Protein AF-A0A7J6W6N8-F1 (afdb_monomer_lite)

Sequence (93 aa):
MEELFLYYNMLCLAITESIKDVCDAKVFPYIGVRIKWPNDLYLNGVEIGGILCTSAYRSKKFNVTGGMGLNVDNELPTTCLNKVSNELSASTD

Structure (mmCIF, N/CA/C/O backbone):
data_AF-A0A7J6W6N8-F1
#
_entry.id   AF-A0A7J6W6N8-F1
#
loop_
_atom_site.group_PDB
_atom_site.id
_atom_site.type_symbol
_atom_site.label_atom_id
_atom_site.label_alt_id
_atom_site.label_comp_id
_atom_site.label_asym_id
_atom_site.label_entity_id
_atom_site.label_seq_id
_atom_site.pdbx_PDB_ins_code
_atom_site.Cartn_x
_atom_site.Cartn_y
_atom_site.Cartn_z
_atom_site.occupancy
_atom_site.B_iso_or_equiv
_atom_site.auth_seq_id
_atom_site.auth_comp_id
_atom_site.auth_asym_id
_atom_site.auth_atom_id
_atom_site.pdbx_PDB_model_num
ATOM 1 N N . MET A 1 1 ? -7.908 1.423 19.601 1.00 61.31 1 MET A N 1
ATOM 2 C CA . MET A 1 1 ? -7.102 2.277 18.697 1.00 61.31 1 MET A CA 1
ATOM 3 C C . MET A 1 1 ? -5.872 1.511 18.225 1.00 61.31 1 MET A C 1
ATOM 5 O O . MET A 1 1 ? -5.691 1.397 17.024 1.00 61.31 1 MET A O 1
ATOM 9 N N . GLU A 1 2 ? -5.110 0.894 19.134 1.00 71.81 2 GLU A N 1
ATOM 10 C CA . GLU A 1 2 ? -3.962 0.028 18.798 1.00 71.81 2 GLU A CA 1
ATOM 11 C C . GLU A 1 2 ? -4.324 -1.191 17.930 1.00 71.81 2 GLU A C 1
ATOM 13 O O . GLU A 1 2 ? -3.623 -1.486 16.972 1.00 71.81 2 GLU A O 1
ATOM 18 N N . GLU A 1 3 ? -5.455 -1.858 18.182 1.00 75.88 3 GLU A N 1
ATOM 19 C CA . GLU A 1 3 ? -5.888 -3.007 17.362 1.00 75.88 3 GLU A CA 1
ATOM 20 C C . GLU A 1 3 ? -6.140 -2.638 15.888 1.00 75.88 3 GLU A C 1
ATOM 22 O O . GLU A 1 3 ? -5.763 -3.380 14.984 1.00 75.88 3 GLU A O 1
ATOM 27 N N . LEU A 1 4 ? -6.729 -1.463 15.634 1.00 80.56 4 LEU A N 1
ATOM 28 C CA . LEU A 1 4 ? -6.937 -0.950 14.274 1.00 80.56 4 LEU A CA 1
ATOM 29 C C . LEU A 1 4 ? -5.607 -0.606 13.601 1.00 80.56 4 LEU A C 1
ATOM 31 O O . LEU A 1 4 ? -5.447 -0.827 12.404 1.00 80.56 4 LEU A O 1
ATOM 35 N N . PHE A 1 5 ? -4.651 -0.097 14.378 1.00 81.81 5 PHE A N 1
ATOM 36 C CA . PHE A 1 5 ? -3.303 0.172 13.901 1.00 81.81 5 PHE A CA 1
ATOM 37 C C . PHE A 1 5 ? -2.573 -1.119 13.512 1.00 81.81 5 PHE A C 1
ATOM 39 O O . PHE A 1 5 ? -1.979 -1.192 12.440 1.00 81.81 5 PHE A O 1
ATOM 46 N N . LEU A 1 6 ? -2.653 -2.172 14.327 1.00 84.88 6 LEU A N 1
ATOM 47 C CA . LEU A 1 6 ? -2.080 -3.476 13.982 1.00 84.88 6 LEU A CA 1
ATOM 48 C C . LEU A 1 6 ? -2.731 -4.061 12.725 1.00 84.88 6 LEU A C 1
ATOM 50 O O . LEU A 1 6 ? -2.018 -4.483 11.817 1.00 84.88 6 LEU A O 1
ATOM 54 N N . TYR A 1 7 ? -4.064 -4.013 12.626 1.00 85.25 7 TYR A N 1
ATOM 55 C CA . TYR A 1 7 ? -4.782 -4.465 11.431 1.00 85.25 7 TYR A CA 1
ATOM 56 C C . TYR A 1 7 ? -4.318 -3.726 10.172 1.00 85.25 7 TYR A C 1
ATOM 58 O O . TYR A 1 7 ? -4.083 -4.344 9.136 1.00 85.25 7 TYR A O 1
ATOM 66 N N . TYR A 1 8 ? -4.139 -2.409 10.279 1.00 85.56 8 TYR A N 1
ATOM 67 C CA . TYR A 1 8 ? -3.633 -1.579 9.195 1.00 85.56 8 TYR A CA 1
ATOM 68 C C . TYR A 1 8 ? -2.265 -2.055 8.685 1.00 85.56 8 TYR A C 1
ATOM 70 O O . TYR A 1 8 ? -2.098 -2.289 7.492 1.00 85.56 8 TYR A O 1
ATOM 78 N N . ASN A 1 9 ? -1.308 -2.272 9.592 1.00 84.88 9 ASN A N 1
ATOM 79 C CA . ASN A 1 9 ? 0.030 -2.742 9.225 1.00 84.88 9 ASN A CA 1
ATOM 80 C C . ASN A 1 9 ? 0.000 -4.151 8.610 1.00 84.88 9 ASN A C 1
ATOM 82 O O . ASN A 1 9 ? 0.699 -4.404 7.630 1.00 84.88 9 ASN A O 1
ATOM 86 N N . MET A 1 10 ? -0.833 -5.050 9.147 1.00 87.12 10 MET A N 1
ATOM 87 C CA . MET A 1 10 ? -1.004 -6.401 8.602 1.00 87.12 10 MET A CA 1
ATOM 88 C C . MET A 1 10 ? -1.578 -6.378 7.184 1.00 87.12 10 MET A C 1
ATOM 90 O O . MET A 1 10 ? -1.116 -7.134 6.333 1.00 87.12 10 MET A O 1
ATOM 94 N N . LEU A 1 11 ? -2.545 -5.496 6.911 1.00 86.81 11 LEU A N 1
ATOM 95 C CA . LEU A 1 11 ? -3.102 -5.316 5.571 1.00 86.81 11 LEU A CA 1
ATOM 96 C C . LEU A 1 11 ? -2.036 -4.810 4.590 1.00 86.81 11 LEU A C 1
ATOM 98 O O . LEU A 1 11 ? -1.914 -5.358 3.496 1.00 86.81 11 LEU A O 1
ATOM 102 N N . CYS A 1 12 ? -1.243 -3.809 4.989 1.00 85.06 12 CYS A N 1
ATOM 103 C CA . CYS A 1 12 ? -0.161 -3.291 4.152 1.00 85.06 12 CYS A CA 1
ATOM 104 C C . CYS A 1 12 ? 0.868 -4.374 3.813 1.00 85.06 12 CYS A C 1
ATOM 106 O O . CYS A 1 12 ? 1.223 -4.540 2.646 1.00 85.06 12 CYS A O 1
ATOM 108 N N . LEU A 1 13 ? 1.293 -5.152 4.812 1.00 87.06 13 LEU A N 1
ATOM 109 C CA . LEU A 1 13 ? 2.236 -6.250 4.611 1.00 87.06 13 LEU A CA 1
ATOM 110 C C . LEU A 1 13 ? 1.658 -7.336 3.695 1.00 87.06 13 LEU A C 1
ATOM 112 O O . LEU A 1 13 ? 2.310 -7.716 2.728 1.00 87.06 13 LEU A O 1
ATOM 116 N N . ALA A 1 14 ? 0.429 -7.794 3.954 1.00 88.31 14 ALA A N 1
ATOM 117 C CA . ALA A 1 14 ? -0.220 -8.834 3.155 1.00 88.31 14 ALA A CA 1
ATOM 118 C C . ALA A 1 14 ? -0.321 -8.447 1.673 1.00 88.31 14 ALA A C 1
ATOM 120 O O . ALA A 1 14 ? -0.102 -9.281 0.796 1.00 88.31 14 ALA A O 1
ATOM 121 N N . ILE A 1 15 ? -0.608 -7.176 1.388 1.00 85.12 15 ILE A N 1
ATOM 122 C CA . ILE A 1 15 ? -0.646 -6.639 0.027 1.00 85.12 15 ILE A CA 1
ATOM 123 C C . ILE A 1 15 ? 0.739 -6.668 -0.623 1.00 85.12 15 ILE A C 1
ATOM 125 O O . ILE A 1 15 ? 0.871 -7.146 -1.748 1.00 85.12 15 ILE A O 1
ATOM 129 N N . THR A 1 16 ? 1.774 -6.176 0.062 1.00 83.94 16 THR A N 1
ATOM 130 C CA . THR A 1 16 ? 3.136 -6.172 -0.487 1.00 83.94 16 THR A CA 1
ATOM 131 C C . THR A 1 16 ? 3.645 -7.587 -0.754 1.00 83.94 16 THR A C 1
ATOM 133 O O . THR A 1 16 ? 4.228 -7.816 -1.810 1.00 83.94 16 THR A O 1
ATOM 136 N N . GLU A 1 17 ? 3.384 -8.541 0.141 1.00 87.25 17 GLU A N 1
ATOM 137 C CA . GLU A 1 17 ? 3.725 -9.952 -0.090 1.00 87.25 17 GLU A CA 1
ATOM 138 C C . GLU A 1 17 ? 2.925 -10.543 -1.259 1.00 87.25 17 GLU A C 1
ATOM 140 O O . GLU A 1 17 ? 3.506 -11.167 -2.138 1.00 87.25 17 GLU A O 1
ATOM 145 N N . SER A 1 18 ? 1.626 -10.241 -1.368 1.00 87.12 18 SER A N 1
ATOM 146 C CA . SER A 1 18 ? 0.808 -10.709 -2.499 1.00 87.12 18 SER A CA 1
ATOM 147 C C . SER A 1 18 ? 1.328 -10.205 -3.850 1.00 87.12 18 SER A C 1
ATOM 149 O O . SER A 1 18 ? 1.271 -10.924 -4.846 1.00 87.12 18 SER A O 1
ATOM 151 N N . ILE A 1 19 ? 1.842 -8.971 -3.913 1.00 82.69 19 ILE A N 1
ATOM 152 C CA . ILE A 1 19 ? 2.446 -8.428 -5.139 1.00 82.69 19 ILE A CA 1
ATOM 153 C C . ILE A 1 19 ? 3.718 -9.206 -5.500 1.00 82.69 19 ILE A C 1
ATOM 155 O O . ILE A 1 19 ? 3.904 -9.527 -6.675 1.00 82.69 19 ILE A O 1
ATOM 159 N N . LYS 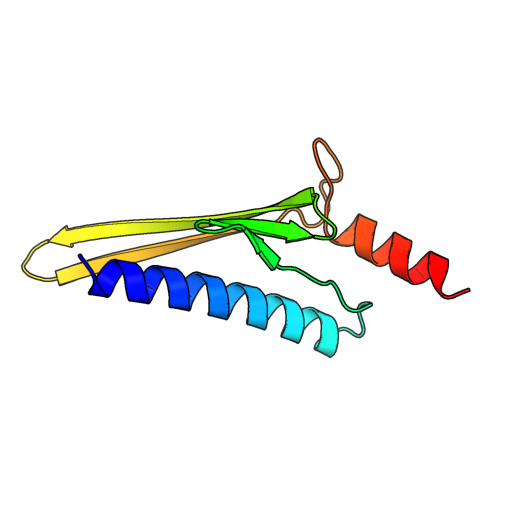A 1 20 ? 4.565 -9.540 -4.515 1.00 82.94 20 LYS A N 1
ATOM 160 C CA . LYS A 1 20 ? 5.771 -10.358 -4.736 1.00 82.94 20 LYS A CA 1
ATOM 161 C C . LYS A 1 20 ? 5.408 -11.747 -5.250 1.00 82.94 20 LYS A C 1
ATOM 163 O O . LYS A 1 20 ? 5.907 -12.135 -6.300 1.00 82.94 20 LYS A O 1
ATOM 168 N N . ASP A 1 21 ? 4.469 -12.425 -4.591 1.00 86.31 21 ASP A N 1
ATOM 169 C CA . ASP A 1 21 ? 4.011 -13.764 -4.982 1.00 86.31 21 ASP A CA 1
ATOM 170 C C . ASP A 1 21 ? 3.493 -13.789 -6.428 1.00 86.31 21 ASP A C 1
ATOM 172 O O . ASP A 1 21 ? 3.775 -14.714 -7.189 1.00 86.31 21 ASP A O 1
ATOM 176 N N . VAL A 1 22 ? 2.755 -12.754 -6.846 1.00 83.56 22 VAL A N 1
ATOM 177 C CA . VAL A 1 22 ? 2.267 -12.630 -8.230 1.00 83.56 22 VAL A CA 1
ATOM 178 C C . VAL A 1 22 ? 3.408 -12.396 -9.220 1.00 83.56 22 VAL A C 1
ATOM 180 O O . VAL A 1 22 ? 3.343 -12.919 -10.336 1.00 83.56 22 VAL A O 1
ATOM 183 N N . CYS A 1 23 ? 4.431 -11.625 -8.847 1.00 78.50 23 CYS A N 1
ATOM 184 C CA . CYS A 1 23 ? 5.605 -11.416 -9.694 1.00 78.50 23 CYS A CA 1
ATOM 185 C C . CYS A 1 23 ? 6.377 -12.726 -9.885 1.00 78.50 23 CYS A C 1
ATOM 187 O O . CYS A 1 23 ? 6.654 -13.103 -11.025 1.00 78.50 23 CYS A O 1
ATOM 189 N N . ASP A 1 24 ? 6.619 -13.456 -8.795 1.00 79.06 24 ASP A N 1
ATOM 190 C CA . ASP A 1 24 ? 7.327 -14.738 -8.804 1.00 79.06 24 ASP A CA 1
ATOM 191 C C . ASP A 1 24 ? 6.559 -15.795 -9.613 1.00 79.06 24 ASP A C 1
ATOM 193 O O . ASP A 1 24 ? 7.129 -16.475 -10.468 1.00 79.06 24 ASP A O 1
ATOM 197 N N . ALA A 1 25 ? 5.240 -15.896 -9.417 1.00 81.38 25 ALA A N 1
ATOM 198 C CA . ALA A 1 25 ? 4.399 -16.873 -10.110 1.00 81.38 25 ALA A CA 1
ATOM 199 C C . ALA A 1 25 ? 4.294 -16.632 -11.624 1.00 81.38 25 ALA A C 1
ATOM 201 O O . ALA A 1 25 ? 4.113 -17.580 -12.390 1.00 81.38 25 ALA A O 1
ATOM 202 N N . LYS A 1 26 ? 4.370 -15.373 -12.070 1.00 73.31 26 LYS A N 1
ATOM 203 C CA . LYS A 1 26 ? 4.255 -15.004 -13.490 1.00 73.31 26 LYS A CA 1
ATOM 204 C C . LYS A 1 26 ? 5.603 -14.850 -14.196 1.00 73.31 26 LYS A C 1
ATOM 206 O O . LYS A 1 26 ? 5.611 -14.459 -15.360 1.00 73.31 26 LYS A O 1
ATOM 211 N N . VAL A 1 27 ? 6.714 -15.181 -13.528 1.00 66.44 27 VAL A N 1
ATOM 212 C CA . VAL A 1 27 ? 8.083 -14.989 -14.048 1.00 66.44 27 VAL A CA 1
ATOM 213 C C . VAL A 1 27 ? 8.309 -13.531 -14.472 1.00 66.44 27 VAL A C 1
ATOM 215 O O . VAL A 1 27 ? 9.010 -13.241 -15.439 1.00 66.44 27 VAL A O 1
ATOM 218 N N . PHE A 1 28 ? 7.685 -12.587 -13.762 1.00 68.06 28 PHE A N 1
ATOM 219 C CA . PHE A 1 28 ? 8.045 -11.188 -13.929 1.00 68.06 28 PHE A CA 1
ATOM 220 C C . PHE A 1 28 ? 9.405 -10.954 -13.267 1.00 68.06 28 PHE A C 1
ATOM 222 O O . PHE A 1 28 ? 9.699 -11.569 -12.238 1.00 68.06 28 PHE A O 1
ATOM 229 N N . PRO A 1 29 ? 10.243 -10.062 -13.820 1.00 69.75 29 PRO A N 1
ATOM 230 C CA . PRO A 1 29 ? 11.456 -9.655 -13.131 1.00 69.75 29 PRO A CA 1
ATOM 231 C C . PRO A 1 29 ? 11.090 -9.128 -11.742 1.00 69.75 29 PRO A C 1
ATOM 233 O O . PRO A 1 29 ? 10.095 -8.421 -11.600 1.00 69.75 29 PRO A O 1
ATOM 236 N N . TYR A 1 30 ? 11.869 -9.496 -10.721 1.00 68.56 30 TYR A N 1
ATOM 237 C CA . TYR A 1 30 ? 11.567 -9.157 -9.331 1.00 68.56 30 TYR A CA 1
ATOM 238 C C . TYR A 1 30 ? 11.321 -7.650 -9.172 1.00 68.56 30 TYR A C 1
ATOM 240 O O . TYR A 1 30 ? 12.230 -6.827 -9.311 1.00 68.56 30 TYR A O 1
ATOM 248 N N . ILE A 1 31 ? 10.075 -7.292 -8.860 1.00 73.00 31 ILE A N 1
ATOM 249 C CA . ILE A 1 31 ? 9.652 -5.909 -8.667 1.00 73.00 31 ILE A CA 1
ATOM 250 C C . ILE A 1 31 ? 9.735 -5.607 -7.171 1.00 73.00 31 ILE A C 1
ATOM 252 O O . ILE A 1 31 ? 8.902 -6.045 -6.380 1.00 73.00 31 ILE A O 1
ATOM 256 N N . GLY A 1 32 ? 10.758 -4.855 -6.766 1.00 79.62 32 GLY A N 1
ATOM 257 C CA . GLY A 1 32 ? 11.011 -4.502 -5.368 1.00 79.62 32 GLY A CA 1
ATOM 258 C C . GLY A 1 32 ? 10.036 -3.465 -4.803 1.00 79.62 32 GLY A C 1
ATOM 259 O O . GLY A 1 32 ? 10.473 -2.377 -4.422 1.00 79.62 32 GLY A O 1
ATOM 260 N N . VAL A 1 33 ? 8.739 -3.784 -4.742 1.00 86.50 33 VAL A N 1
ATOM 261 C CA . VAL A 1 33 ? 7.716 -2.920 -4.136 1.00 86.50 33 VAL A CA 1
ATOM 262 C C . VAL A 1 33 ? 7.948 -2.814 -2.630 1.00 86.50 33 VAL A C 1
ATOM 264 O O . VAL A 1 33 ? 8.148 -3.810 -1.931 1.00 86.50 33 VAL A O 1
ATOM 267 N N . ARG A 1 34 ? 7.935 -1.584 -2.120 1.00 88.19 34 ARG A N 1
ATOM 268 C CA . ARG A 1 34 ? 8.162 -1.246 -0.713 1.00 88.19 34 ARG A CA 1
ATOM 269 C C . ARG A 1 34 ? 7.031 -0.382 -0.187 1.00 88.19 34 ARG A C 1
ATOM 271 O O . ARG A 1 34 ? 6.448 0.410 -0.920 1.00 88.19 34 ARG A O 1
ATOM 278 N N . ILE A 1 35 ? 6.787 -0.494 1.110 1.00 89.31 35 ILE A N 1
ATOM 279 C CA . ILE A 1 35 ? 5.869 0.387 1.824 1.00 89.31 35 ILE A CA 1
ATOM 280 C C . ILE A 1 35 ? 6.661 1.612 2.275 1.00 89.31 35 ILE A C 1
ATOM 282 O O . ILE A 1 35 ? 7.610 1.490 3.054 1.00 89.31 35 ILE A O 1
ATOM 286 N N . LYS A 1 36 ? 6.262 2.797 1.818 1.00 90.12 36 LYS A N 1
ATOM 287 C CA . LYS A 1 36 ? 6.599 4.042 2.504 1.00 90.12 36 LYS A CA 1
ATOM 288 C C . LYS A 1 36 ? 5.492 4.279 3.517 1.00 90.12 36 LYS A C 1
ATOM 290 O O . LYS A 1 36 ? 4.333 4.510 3.176 1.00 90.12 36 LYS A O 1
ATOM 295 N N . TRP A 1 37 ? 5.870 4.152 4.781 1.00 86.31 37 TRP A N 1
ATOM 296 C CA . TRP A 1 37 ? 4.922 4.221 5.876 1.00 86.31 37 TRP A CA 1
ATOM 297 C C . TRP A 1 37 ? 4.174 5.570 5.881 1.00 86.31 37 TRP A C 1
ATOM 299 O O . TRP A 1 37 ? 4.820 6.606 5.692 1.00 86.31 37 TRP A O 1
ATOM 309 N N . PRO A 1 38 ? 2.853 5.583 6.148 1.00 85.62 38 PRO A N 1
ATOM 310 C CA . PRO A 1 38 ? 2.023 4.424 6.498 1.00 85.62 38 PRO A CA 1
ATOM 311 C C . PRO A 1 38 ? 1.389 3.699 5.302 1.00 85.62 38 PRO A C 1
ATOM 313 O O . PRO A 1 38 ? 1.097 2.512 5.413 1.00 85.62 38 PRO A O 1
ATOM 316 N N . ASN A 1 39 ? 1.173 4.378 4.180 1.00 88.19 39 ASN A N 1
ATOM 317 C CA . ASN A 1 39 ? 0.130 3.992 3.229 1.00 88.19 39 ASN A CA 1
ATOM 318 C C . ASN A 1 39 ? 0.568 3.945 1.764 1.00 88.19 39 ASN A C 1
ATOM 320 O O . ASN A 1 39 ? -0.218 3.498 0.930 1.00 88.19 39 ASN A O 1
ATOM 324 N N . ASP A 1 40 ? 1.767 4.410 1.429 1.00 90.62 40 ASP A N 1
ATOM 325 C CA . ASP A 1 40 ? 2.165 4.556 0.033 1.00 90.62 40 ASP A CA 1
ATOM 326 C C . ASP A 1 40 ? 2.998 3.351 -0.424 1.00 90.62 40 ASP A C 1
ATOM 328 O O . ASP A 1 40 ? 3.851 2.836 0.310 1.00 90.62 40 ASP A O 1
ATOM 332 N N . LEU A 1 41 ? 2.786 2.919 -1.665 1.00 90.38 41 LEU A 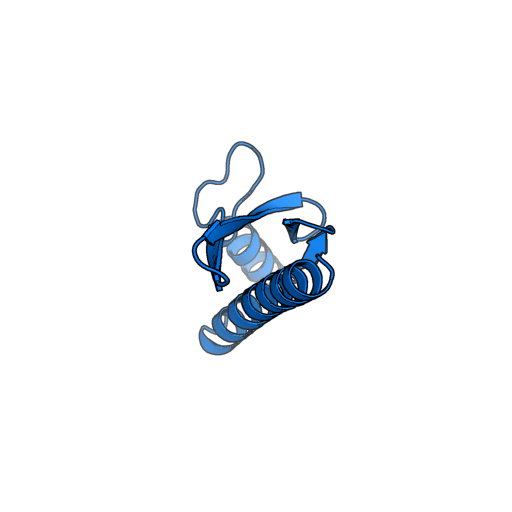N 1
ATOM 333 C CA . LEU A 1 41 ? 3.552 1.854 -2.302 1.00 90.38 41 LEU A CA 1
ATOM 334 C C . LEU A 1 41 ? 4.550 2.459 -3.278 1.00 90.38 41 LEU A C 1
ATOM 336 O O . LEU A 1 41 ? 4.193 3.209 -4.185 1.00 90.38 41 LEU A O 1
ATOM 340 N N . TYR A 1 42 ? 5.815 2.112 -3.085 1.00 89.94 42 TYR A N 1
ATOM 341 C CA . TYR A 1 42 ? 6.934 2.650 -3.838 1.00 89.94 42 TYR A CA 1
ATOM 342 C C . TYR A 1 42 ? 7.686 1.552 -4.570 1.00 89.94 42 TYR A C 1
ATOM 344 O O . TYR A 1 42 ? 7.899 0.460 -4.044 1.00 89.94 42 TYR A O 1
ATOM 352 N N . LEU A 1 43 ? 8.168 1.890 -5.758 1.00 86.12 43 LEU A N 1
ATOM 353 C CA . LEU A 1 43 ? 9.041 1.067 -6.575 1.00 86.12 43 LEU A CA 1
ATOM 354 C C . LEU A 1 43 ? 10.197 1.934 -7.067 1.00 86.12 43 LEU A C 1
ATOM 356 O O . LEU A 1 43 ? 9.975 2.990 -7.651 1.00 86.12 43 LEU A O 1
ATOM 360 N N . ASN A 1 44 ? 11.434 1.525 -6.777 1.00 83.12 44 ASN A N 1
ATOM 361 C CA . ASN A 1 44 ? 12.648 2.276 -7.134 1.00 83.12 44 ASN A CA 1
ATOM 362 C C . ASN A 1 44 ? 12.616 3.768 -6.728 1.00 83.12 44 ASN A C 1
ATOM 364 O O . ASN A 1 44 ? 13.175 4.621 -7.407 1.00 83.12 44 ASN A O 1
ATOM 368 N N . GLY A 1 45 ? 11.956 4.094 -5.611 1.00 84.62 45 GLY A N 1
ATOM 369 C CA . GLY A 1 45 ? 11.846 5.471 -5.113 1.00 84.62 45 GLY A CA 1
ATOM 370 C C . GLY A 1 45 ? 10.715 6.304 -5.729 1.00 84.62 45 GLY A C 1
ATOM 371 O O . GLY A 1 45 ? 10.532 7.444 -5.310 1.00 84.62 45 GLY A O 1
ATOM 372 N N . VAL A 1 46 ? 9.912 5.737 -6.634 1.00 86.12 46 VAL A N 1
ATOM 373 C CA . VAL A 1 46 ? 8.723 6.377 -7.222 1.00 86.12 46 VAL A CA 1
ATOM 374 C C . VAL A 1 46 ? 7.448 5.736 -6.677 1.00 86.12 46 VAL A C 1
ATOM 376 O O . VAL A 1 46 ? 7.384 4.523 -6.493 1.00 86.12 46 VAL A O 1
ATOM 379 N N . GLU A 1 47 ? 6.428 6.549 -6.415 1.00 89.12 47 GLU A N 1
ATOM 380 C CA . GLU A 1 47 ? 5.119 6.082 -5.957 1.00 89.12 47 GLU A CA 1
ATOM 381 C C . GLU A 1 47 ? 4.339 5.417 -7.102 1.00 89.12 47 GLU A C 1
ATOM 383 O O . GLU A 1 47 ? 4.172 5.993 -8.182 1.00 89.12 47 GLU A O 1
ATOM 388 N N . ILE A 1 48 ? 3.853 4.202 -6.849 1.00 90.06 48 ILE A N 1
ATOM 389 C CA . ILE A 1 48 ? 3.108 3.371 -7.808 1.00 90.06 48 ILE A CA 1
ATOM 390 C C . ILE A 1 48 ? 1.687 3.055 -7.346 1.00 90.06 48 ILE A C 1
ATOM 392 O O . ILE A 1 48 ? 0.978 2.294 -7.998 1.00 90.06 48 ILE A O 1
ATOM 396 N N . GLY A 1 49 ? 1.269 3.584 -6.203 1.00 90.94 49 GLY A N 1
ATOM 397 C CA . GLY A 1 49 ? -0.030 3.284 -5.633 1.00 90.94 49 GLY A CA 1
ATOM 398 C C . GLY A 1 49 ? -0.058 3.496 -4.133 1.00 90.94 49 GLY A C 1
ATOM 399 O O . GLY A 1 49 ? 0.897 3.981 -3.529 1.00 90.94 49 GLY A O 1
ATOM 400 N N . GLY A 1 50 ? -1.156 3.077 -3.520 1.00 91.94 50 GLY A N 1
ATOM 401 C CA . GLY A 1 50 ? -1.360 3.263 -2.096 1.00 91.94 50 GLY A CA 1
ATOM 402 C C . GLY A 1 50 ? -2.477 2.403 -1.535 1.00 91.94 50 GLY A C 1
ATOM 403 O O . GLY A 1 50 ? -3.288 1.814 -2.257 1.00 91.94 50 GLY A O 1
ATOM 404 N N . ILE A 1 51 ? -2.495 2.337 -0.211 1.00 90.31 51 ILE A N 1
ATOM 405 C CA . ILE A 1 51 ? -3.395 1.513 0.583 1.00 90.31 51 ILE A CA 1
ATOM 406 C C . ILE A 1 51 ? -4.205 2.433 1.486 1.00 90.31 51 ILE A C 1
ATOM 408 O O . ILE A 1 51 ? -3.679 3.098 2.378 1.00 90.31 51 ILE A O 1
ATOM 412 N N . LEU A 1 52 ? -5.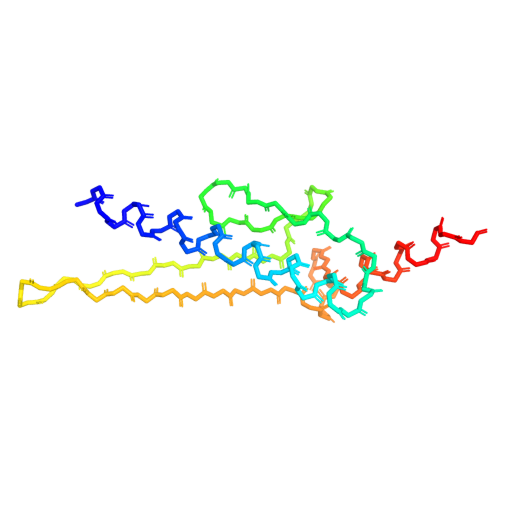516 2.442 1.278 1.00 90.25 52 LEU A N 1
ATOM 413 C CA . LEU A 1 52 ? -6.458 3.171 2.109 1.00 90.25 52 LEU A CA 1
ATOM 414 C C . LEU A 1 52 ? -7.176 2.194 3.027 1.00 90.25 52 LEU A C 1
ATOM 416 O O . LEU A 1 52 ? -7.754 1.210 2.578 1.00 90.25 52 LEU A O 1
ATOM 420 N N . CYS A 1 53 ? -7.205 2.494 4.316 1.00 88.62 53 CYS A N 1
ATOM 421 C CA . CYS A 1 53 ? -7.994 1.732 5.266 1.00 88.62 53 CYS A CA 1
ATOM 422 C C . CYS A 1 53 ? -8.899 2.683 6.030 1.00 88.62 53 CYS A C 1
ATOM 424 O O . CYS A 1 53 ? -8.460 3.721 6.524 1.00 88.62 53 CYS A O 1
ATOM 426 N N . THR A 1 54 ? -10.168 2.324 6.123 1.00 88.69 54 THR A N 1
ATOM 427 C CA . THR A 1 54 ? -11.171 3.086 6.860 1.00 88.69 54 THR A CA 1
ATOM 428 C C . THR A 1 54 ? -11.835 2.178 7.872 1.00 88.69 54 THR A C 1
ATOM 430 O O . THR A 1 54 ? -12.003 0.982 7.636 1.00 88.69 54 THR A O 1
ATOM 433 N N . SER A 1 55 ? -12.213 2.735 9.017 1.00 90.44 55 SER A N 1
ATOM 434 C CA . SER A 1 55 ? -12.914 1.979 10.047 1.00 90.44 55 SER A CA 1
ATOM 435 C C . SER A 1 55 ? -14.127 2.738 10.555 1.00 90.44 55 SER A C 1
ATOM 437 O O . SER A 1 55 ? -14.028 3.928 10.851 1.00 90.44 55 SER A O 1
ATOM 439 N N . ALA A 1 56 ? -15.243 2.039 10.726 1.00 91.31 56 ALA A N 1
ATOM 440 C CA . ALA A 1 56 ? -16.447 2.559 11.355 1.00 91.31 56 ALA A CA 1
ATOM 441 C C . ALA A 1 56 ? -16.792 1.724 12.591 1.00 91.31 56 ALA A C 1
ATOM 443 O O . ALA A 1 56 ? -16.962 0.505 12.504 1.00 91.31 56 ALA A O 1
ATOM 444 N N . TYR A 1 57 ? -16.924 2.380 13.744 1.00 91.44 57 TYR A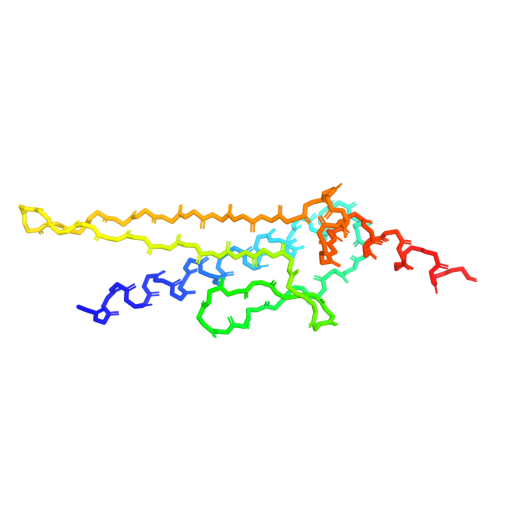 N 1
ATOM 445 C CA . TYR A 1 57 ? -17.340 1.729 14.982 1.00 91.44 57 TYR A CA 1
ATOM 446 C C . TYR A 1 57 ? -18.847 1.876 15.184 1.00 91.44 57 TYR A C 1
ATOM 448 O O . TYR A 1 57 ? -19.368 2.987 15.281 1.00 91.44 57 TYR A O 1
ATOM 456 N N . ARG A 1 58 ? -19.562 0.752 15.257 1.00 92.94 58 ARG A N 1
ATOM 457 C CA . ARG A 1 58 ? -21.009 0.728 15.497 1.00 92.94 58 ARG A CA 1
ATOM 458 C C . ARG A 1 58 ? -21.386 -0.517 16.287 1.00 92.94 58 ARG A C 1
ATOM 460 O O . ARG A 1 58 ? -20.890 -1.602 16.010 1.00 92.94 58 ARG A O 1
ATOM 467 N N . SER A 1 59 ? -22.279 -0.368 17.266 1.00 94.88 59 SER A N 1
ATOM 468 C CA . SER A 1 59 ? -22.832 -1.493 18.040 1.00 94.88 59 SER A CA 1
ATOM 469 C C . SER A 1 59 ? -21.766 -2.418 18.651 1.00 94.88 59 SER A C 1
ATOM 471 O O . SER A 1 59 ? -21.880 -3.639 18.565 1.00 94.88 59 SER A O 1
ATOM 473 N N . LYS A 1 60 ? -20.724 -1.838 19.265 1.00 91.81 60 LYS A N 1
ATOM 474 C CA . LYS A 1 60 ? -19.590 -2.569 19.866 1.00 91.81 60 LYS A CA 1
ATOM 475 C C . LYS A 1 60 ? -18.768 -3.415 18.882 1.00 91.81 60 LYS A C 1
ATOM 477 O O . LYS A 1 60 ? -18.111 -4.366 19.291 1.00 91.81 60 LYS A O 1
ATOM 482 N N . LYS A 1 61 ? -18.794 -3.077 17.590 1.00 90.00 61 LYS A N 1
ATOM 483 C CA . LYS A 1 61 ? -17.998 -3.727 16.543 1.00 90.00 61 LYS A CA 1
ATOM 484 C C . LYS A 1 61 ? -17.270 -2.687 15.699 1.00 90.00 61 LYS A C 1
ATOM 486 O O . LYS A 1 61 ? -17.829 -1.631 15.398 1.00 90.00 61 LYS A O 1
ATOM 491 N N . PHE A 1 62 ? -16.046 -3.011 15.294 1.00 89.19 62 PHE A N 1
ATOM 492 C CA . PHE A 1 62 ? -15.322 -2.281 14.259 1.00 89.19 62 PHE A CA 1
ATOM 493 C C . PHE A 1 62 ? -15.593 -2.933 12.905 1.00 89.19 62 PHE A C 1
ATOM 495 O O . PHE A 1 62 ? -15.394 -4.133 12.746 1.00 89.19 62 PHE A O 1
ATOM 502 N N . ASN A 1 63 ? -16.039 -2.142 11.936 1.00 89.69 63 ASN A N 1
ATOM 503 C CA . ASN A 1 63 ? -16.047 -2.530 10.530 1.00 89.69 63 ASN A CA 1
ATOM 504 C C . ASN A 1 63 ? -14.835 -1.874 9.895 1.00 89.69 63 ASN A C 1
ATOM 506 O O . ASN A 1 63 ? -14.724 -0.651 9.966 1.00 89.69 63 ASN A O 1
ATOM 510 N N . VAL A 1 64 ? -13.937 -2.669 9.328 1.00 88.12 64 VAL A N 1
ATOM 511 C CA . VAL A 1 64 ? -12.715 -2.173 8.700 1.00 88.12 64 VAL A CA 1
ATOM 512 C C . VAL A 1 64 ? -12.771 -2.498 7.217 1.00 88.12 64 VAL A C 1
ATOM 514 O O . VAL A 1 64 ? -13.008 -3.644 6.845 1.00 88.12 64 VAL A O 1
ATOM 517 N N . THR A 1 65 ? -12.568 -1.483 6.385 1.00 88.94 65 THR A N 1
ATOM 518 C CA . THR A 1 65 ? -12.571 -1.593 4.929 1.00 88.94 65 THR A CA 1
ATOM 519 C C . THR A 1 65 ? -11.214 -1.151 4.413 1.00 88.94 65 THR A C 1
ATOM 521 O O . THR A 1 65 ? -10.843 0.015 4.559 1.00 88.94 65 THR A O 1
ATOM 524 N N . GLY A 1 66 ? -10.491 -2.092 3.811 1.00 87.69 66 GLY A N 1
ATOM 525 C CA . GLY A 1 66 ? -9.242 -1.852 3.102 1.00 87.69 66 GLY A CA 1
ATOM 526 C C . GLY A 1 66 ? -9.472 -1.734 1.598 1.00 87.69 66 GLY A C 1
ATOM 527 O O . GLY A 1 66 ? -10.197 -2.539 1.017 1.00 87.69 66 GLY A O 1
ATOM 528 N N . GLY A 1 67 ? -8.848 -0.746 0.972 1.00 88.06 67 GLY A N 1
ATOM 529 C CA . GLY A 1 67 ? -8.778 -0.567 -0.471 1.00 88.06 67 GLY A CA 1
ATOM 530 C C . GLY A 1 67 ? -7.332 -0.354 -0.903 1.00 88.06 67 GLY A C 1
ATOM 531 O O . GLY A 1 67 ? -6.544 0.253 -0.180 1.00 88.06 67 GLY A O 1
ATOM 532 N N . MET A 1 68 ? -6.988 -0.849 -2.087 1.00 89.00 68 MET A N 1
ATOM 533 C CA . MET A 1 68 ? -5.674 -0.667 -2.696 1.00 89.00 68 MET A CA 1
ATOM 534 C C . MET A 1 68 ? -5.847 -0.098 -4.100 1.00 89.00 68 MET A C 1
ATOM 536 O O . MET A 1 68 ? -6.665 -0.597 -4.873 1.00 89.00 68 MET A O 1
ATOM 540 N N . GLY A 1 69 ? -5.049 0.913 -4.427 1.00 90.06 69 GLY A N 1
ATOM 541 C CA . GLY A 1 69 ? -4.855 1.392 -5.791 1.00 90.06 69 GLY A CA 1
ATOM 542 C C . GLY A 1 69 ? -3.433 1.092 -6.249 1.00 90.06 69 GLY A C 1
ATOM 543 O O . GLY A 1 69 ? -2.491 1.349 -5.502 1.00 90.06 69 GLY A O 1
ATOM 544 N N . LEU A 1 70 ? -3.284 0.559 -7.461 1.00 88.75 70 LEU A N 1
ATOM 545 C CA . LEU A 1 70 ? -1.994 0.320 -8.107 1.00 88.75 70 LEU A CA 1
ATOM 546 C C . LEU A 1 70 ? -2.012 0.876 -9.526 1.00 88.75 70 LEU A C 1
ATOM 548 O O . LEU A 1 70 ? -2.952 0.638 -10.287 1.00 88.75 70 LEU A O 1
ATOM 552 N N . ASN A 1 71 ? -0.931 1.549 -9.890 1.00 90.62 71 ASN A N 1
ATOM 553 C CA . ASN A 1 71 ? -0.650 1.969 -11.247 1.00 90.62 71 ASN A CA 1
ATOM 554 C C . ASN A 1 71 ? -0.112 0.776 -12.040 1.00 90.62 71 ASN A C 1
ATOM 556 O O . ASN A 1 71 ? 1.065 0.430 -11.935 1.00 90.62 71 ASN A O 1
ATOM 560 N N . VAL A 1 72 ? -0.972 0.113 -12.813 1.00 87.56 72 VAL A N 1
ATOM 561 C CA . VAL A 1 72 ? -0.587 -1.086 -13.580 1.00 87.56 72 VAL A CA 1
ATOM 562 C C . VAL A 1 72 ? -0.086 -0.717 -14.976 1.00 87.56 72 VAL A C 1
ATOM 564 O O . VAL A 1 72 ? 1.023 -1.102 -15.333 1.00 87.56 72 VAL A O 1
ATOM 567 N N . ASP A 1 73 ? -0.865 0.078 -15.716 1.00 89.25 73 ASP A N 1
ATOM 568 C CA . ASP A 1 73 ? -0.625 0.412 -17.133 1.00 89.25 73 ASP A CA 1
ATOM 569 C C . ASP A 1 73 ? -0.795 1.917 -17.439 1.00 89.25 73 ASP A C 1
ATOM 571 O O . ASP A 1 73 ? -0.968 2.337 -18.577 1.00 89.25 73 ASP A O 1
ATOM 575 N N . ASN A 1 74 ? -0.780 2.761 -16.403 1.00 86.12 74 ASN A N 1
ATOM 576 C CA . ASN A 1 74 ? -0.855 4.219 -16.513 1.00 86.12 74 ASN A CA 1
ATOM 577 C C . ASN A 1 74 ? 0.510 4.849 -16.210 1.00 86.12 74 ASN A C 1
ATOM 579 O O . ASN A 1 74 ? 0.815 5.219 -15.080 1.00 86.12 74 ASN A O 1
ATOM 583 N N . GLU A 1 75 ? 1.349 4.985 -17.232 1.00 81.81 75 GLU A N 1
ATOM 584 C CA . GLU A 1 75 ? 2.716 5.497 -17.056 1.00 81.81 75 GLU A CA 1
ATOM 585 C C . GLU A 1 75 ? 2.791 6.947 -16.556 1.00 81.81 75 GLU A C 1
ATOM 587 O O . GLU A 1 75 ? 3.799 7.348 -15.977 1.00 81.81 75 GLU A O 1
ATOM 592 N N . LEU A 1 76 ? 1.740 7.741 -16.772 1.00 84.94 76 LEU A N 1
ATOM 593 C CA . LEU A 1 76 ? 1.675 9.147 -16.377 1.00 84.94 76 LEU A CA 1
ATOM 594 C C . LEU A 1 76 ? 0.626 9.360 -15.270 1.00 84.94 76 LEU A C 1
ATOM 596 O O . LEU A 1 76 ? -0.435 8.730 -15.312 1.00 84.94 7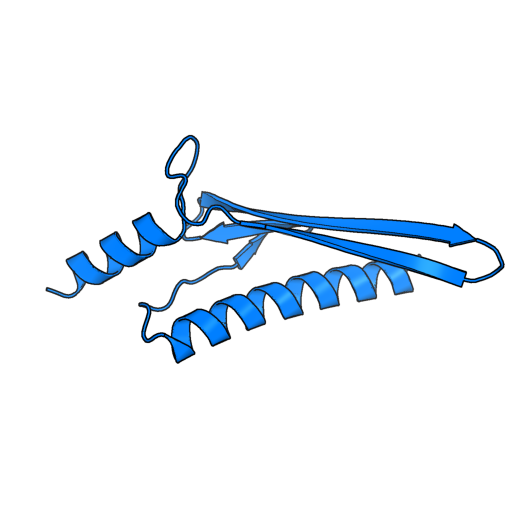6 LEU A O 1
ATOM 600 N N . PRO A 1 77 ? 0.869 10.277 -14.308 1.00 80.69 77 PRO A N 1
ATOM 601 C CA . PRO A 1 77 ? 1.986 11.231 -14.253 1.00 80.69 77 PRO A CA 1
ATOM 602 C C . PRO A 1 77 ? 3.256 10.735 -13.535 1.00 80.69 77 PRO A C 1
ATOM 604 O O . PRO A 1 77 ? 4.264 11.433 -13.597 1.00 80.69 77 PRO A O 1
ATOM 607 N N . THR A 1 78 ? 3.227 9.594 -12.835 1.00 79.38 78 THR A N 1
ATOM 608 C CA . THR A 1 78 ? 4.377 9.097 -12.053 1.00 79.38 78 THR A CA 1
ATOM 609 C C . THR A 1 78 ? 5.111 7.959 -12.764 1.00 79.38 78 THR A C 1
ATOM 611 O O . THR A 1 78 ? 6.178 8.175 -13.333 1.00 79.38 78 THR A O 1
ATOM 614 N N . THR A 1 79 ? 4.564 6.746 -12.699 1.00 85.31 79 THR A N 1
ATOM 615 C CA . THR A 1 79 ? 5.019 5.526 -13.381 1.00 85.31 79 THR A CA 1
ATOM 616 C C . THR A 1 79 ? 3.992 4.406 -13.146 1.00 85.31 79 THR A C 1
ATOM 618 O O . THR A 1 79 ? 3.050 4.581 -12.364 1.00 85.31 79 THR A O 1
ATOM 621 N N . CYS A 1 80 ? 4.191 3.244 -13.770 1.00 86.69 80 CYS A N 1
ATOM 622 C CA . CYS A 1 80 ? 3.375 2.046 -13.571 1.00 86.69 80 CYS A CA 1
ATOM 623 C C . CYS A 1 80 ? 4.215 0.757 -13.520 1.00 86.69 80 CYS A C 1
ATOM 625 O O . CYS A 1 80 ? 5.394 0.740 -13.883 1.00 86.69 80 CYS A O 1
ATOM 627 N N . LEU A 1 81 ? 3.594 -0.337 -13.072 1.00 84.56 81 LEU A N 1
ATOM 628 C CA . LEU A 1 81 ? 4.226 -1.655 -12.968 1.00 84.56 81 LEU A CA 1
ATOM 629 C C . LEU A 1 81 ? 4.702 -2.192 -14.325 1.00 84.56 81 LEU A C 1
ATOM 631 O O . LEU A 1 81 ? 5.824 -2.691 -14.411 1.00 84.56 81 LEU A O 1
ATOM 635 N N . ASN A 1 82 ? 3.889 -2.064 -15.380 1.00 84.62 82 ASN A N 1
ATOM 636 C CA . ASN A 1 82 ? 4.228 -2.576 -16.712 1.00 84.62 82 ASN A CA 1
ATOM 637 C C . ASN A 1 82 ? 5.491 -1.916 -17.274 1.00 84.62 82 ASN A C 1
ATOM 639 O O . ASN A 1 82 ? 6.369 -2.607 -17.788 1.00 84.62 82 ASN A O 1
ATOM 643 N N . LYS A 1 83 ? 5.622 -0.595 -17.114 1.00 85.19 83 LYS A N 1
ATOM 644 C CA . LYS A 1 83 ? 6.809 0.148 -17.544 1.00 85.19 83 LYS A CA 1
ATOM 645 C C . LYS A 1 83 ? 8.078 -0.374 -16.879 1.00 85.19 83 LYS A C 1
ATOM 647 O O . LYS A 1 83 ? 9.040 -0.697 -17.568 1.00 85.19 83 LYS A O 1
ATOM 652 N N . VAL A 1 84 ? 8.062 -0.518 -15.553 1.00 81.38 84 VAL A N 1
ATOM 653 C CA . VAL A 1 84 ? 9.236 -1.000 -14.808 1.00 81.38 84 VAL A CA 1
ATOM 654 C C . VAL A 1 84 ? 9.558 -2.456 -15.159 1.00 81.38 84 VAL A C 1
ATOM 656 O O . VAL A 1 84 ? 10.724 -2.813 -15.296 1.00 81.38 84 VAL A O 1
ATOM 659 N N . SER A 1 85 ? 8.543 -3.297 -15.370 1.00 79.06 85 SER A N 1
ATOM 660 C CA . SER A 1 85 ? 8.740 -4.683 -15.811 1.00 79.06 85 SER A CA 1
ATOM 661 C C . SER A 1 85 ? 9.417 -4.770 -17.187 1.00 79.06 85 SER A C 1
ATOM 663 O O . SER A 1 85 ? 10.351 -5.556 -17.372 1.00 79.06 85 SER A O 1
ATOM 665 N N . ASN A 1 86 ? 9.005 -3.919 -18.131 1.00 81.31 86 ASN A N 1
ATOM 666 C CA . ASN A 1 86 ? 9.620 -3.821 -19.455 1.00 81.31 86 ASN A CA 1
ATOM 667 C C . ASN A 1 86 ? 11.072 -3.321 -19.379 1.00 81.31 86 ASN A C 1
ATOM 669 O O . ASN A 1 86 ? 11.944 -3.891 -20.031 1.00 81.31 86 ASN A O 1
ATOM 673 N N . GLU A 1 87 ? 11.349 -2.301 -18.561 1.00 82.06 87 GLU A N 1
ATOM 674 C CA . GLU A 1 87 ? 12.706 -1.768 -18.357 1.00 82.06 87 GLU A CA 1
ATOM 675 C C . GLU A 1 87 ? 13.660 -2.826 -17.777 1.00 82.06 87 GLU A C 1
ATOM 677 O O . GLU A 1 87 ? 14.780 -2.967 -18.267 1.00 82.06 87 GLU A O 1
ATOM 682 N N . LEU A 1 88 ? 13.218 -3.621 -16.791 1.00 75.25 88 LEU A N 1
ATOM 683 C CA . LEU A 1 88 ? 14.035 -4.709 -16.231 1.00 75.25 88 LEU A CA 1
ATOM 684 C C . LEU A 1 88 ? 14.288 -5.831 -17.247 1.00 75.25 88 LEU A C 1
ATOM 686 O O . LEU A 1 88 ? 15.380 -6.404 -17.281 1.00 75.25 88 LEU A O 1
ATOM 690 N N . SER A 1 89 ? 13.296 -6.133 -18.086 1.00 72.44 89 SER A N 1
ATOM 691 C CA . SER A 1 89 ? 13.434 -7.139 -19.143 1.00 72.44 89 SER A CA 1
ATOM 692 C C . SER A 1 89 ? 14.459 -6.698 -20.195 1.00 72.44 89 SER A C 1
ATOM 694 O O . SER A 1 89 ? 15.292 -7.498 -20.600 1.00 72.44 89 SER A O 1
ATOM 696 N N . ALA A 1 90 ? 14.463 -5.412 -20.565 1.00 70.31 90 ALA A N 1
ATOM 697 C CA . ALA A 1 90 ? 15.397 -4.840 -21.538 1.00 70.31 90 ALA A CA 1
ATOM 698 C C . ALA A 1 90 ? 16.840 -4.683 -21.021 1.00 70.31 90 ALA A C 1
ATOM 700 O O . ALA A 1 90 ? 17.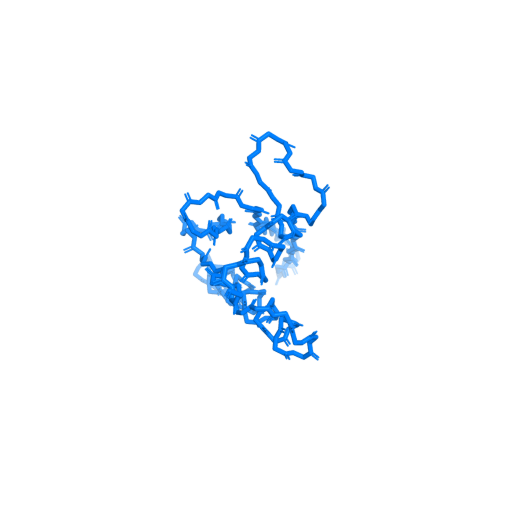764 -4.605 -21.821 1.00 70.31 90 ALA A O 1
ATOM 701 N N . SER A 1 91 ? 17.054 -4.616 -19.701 1.00 60.38 91 SER A N 1
ATOM 702 C CA . SER A 1 91 ? 18.397 -4.529 -19.097 1.00 60.38 91 SER A CA 1
ATOM 703 C C . SER A 1 91 ? 19.093 -5.878 -18.884 1.00 60.38 91 SER A C 1
ATOM 705 O O . SER A 1 91 ? 20.212 -5.908 -18.375 1.00 60.38 91 SER A O 1
ATOM 707 N N . THR A 1 92 ? 18.407 -6.984 -19.187 1.00 56.16 92 THR A N 1
ATOM 708 C CA . THR A 1 92 ? 18.924 -8.353 -19.007 1.00 56.16 92 THR A CA 1
ATOM 709 C C . THR A 1 92 ? 19.513 -8.933 -20.310 1.00 56.16 92 THR A C 1
ATOM 711 O O . THR A 1 92 ? 20.050 -10.039 -20.284 1.00 56.16 92 THR A O 1
ATOM 714 N N . ASP A 1 93 ? 19.470 -8.169 -21.409 1.00 44.16 93 ASP A N 1
ATOM 715 C CA . ASP A 1 93 ? 20.197 -8.416 -22.667 1.00 44.16 93 ASP A CA 1
ATOM 716 C C . ASP A 1 93 ? 21.532 -7.643 -22.704 1.00 44.16 93 ASP A C 1
ATOM 718 O O . ASP A 1 93 ? 22.524 -8.191 -23.242 1.00 44.16 93 ASP A O 1
#

pLDDT: mean 83.44, std 8.56, range [44.16, 94.88]

Secondary structure (DSSP, 8-state):
-HHHHHHHHHHHHHHHHHHHHHHHHTT------EEETTTEEEETTEEEEEEEEEEEEETTEEEEEEEEEE-SS--SSS--HHHHHHHHHHTT-

Organism: Thalictrum thalictroides (NCBI:txid46969)

Foldseek 3Di:
DVVVVVVQQVVVVVVQVVVQVVCVVVVQDRFPWDDPPDWFIDTPRWTFWTKDKDWDDDPNDIDIDIDIDGADPDCPDIGHPVVVSVVVVVVVD

Radius of gyration: 15.65 Å; chains: 1; bounding box: 43×28×42 Å

InterPro domains:
  IPR004143 Biotinyl protein ligase (BPL) and lipoyl protein ligase (LPL), catalytic domain [PF03099] (4-71)
  IPR004143 Biotinyl protein ligase (BPL) and lipoyl protein ligase (LPL), catalytic domain [PS51733] (1-93)
  IPR045864 Class II Aminoacyl-tRNA synthetase/Biotinyl protein ligase (BPL) and lipoyl protein ligase (LPL) [G3DSA:3.30.930.10] (1-93)
  IPR045864 Class II Aminoacyl-tRNA synthetase/Biotinyl protein ligase (BPL) and lipoyl protein ligase (LPL) [SSF55681] (4-85)